Protein AF-A0A177N597-F1 (afdb_monomer_lite)

Sequence (101 aa):
MTHTSAAALAFLHDRGIDLVSLLDRHTRGDWGDVDLDDEQENGLSLVCGGPIVSRFTLSGTDGIRIVTDTLRKTTRISLATEPHALTGHAGHSFGYEALAA

Organism: NCBI:txid702114

Secondary structure (DSSP, 8-state):
-EEE-HHHHHHHHHTT--HHHHHHHHHTT--BS--HHHHHHHHHHHHH---EEEEEEEETTEEEEEEE-TTSS-EEEEETTS-----S-------------

Structure (mmCIF, N/CA/C/O backbone):
data_AF-A0A177N597-F1
#
_entry.id   AF-A0A177N597-F1
#
loop_
_atom_site.group_PDB
_atom_site.id
_atom_site.type_symbol
_atom_site.label_atom_id
_atom_site.label_alt_id
_atom_site.label_comp_id
_atom_site.label_asym_id
_atom_site.label_entity_id
_atom_site.label_seq_id
_atom_site.pdbx_PDB_ins_code
_atom_site.Cartn_x
_atom_site.Cartn_y
_atom_site.Cartn_z
_atom_site.occupancy
_atom_site.B_iso_or_equiv
_atom_site.auth_seq_id
_atom_site.auth_comp_id
_atom_site.auth_asym_id
_atom_site.auth_atom_id
_atom_site.pdbx_PDB_model_num
ATOM 1 N N . MET A 1 1 ? 4.492 -12.952 -0.743 1.00 89.94 1 MET A N 1
ATOM 2 C CA . MET A 1 1 ? 4.159 -13.073 0.689 1.00 89.94 1 MET A CA 1
ATOM 3 C C . MET A 1 1 ? 3.712 -11.715 1.186 1.00 89.94 1 MET A C 1
ATOM 5 O O . MET A 1 1 ? 4.398 -10.735 0.927 1.00 89.94 1 MET A O 1
ATOM 9 N N . THR A 1 2 ? 2.568 -11.653 1.860 1.00 94.44 2 THR A N 1
ATOM 10 C CA . THR A 1 2 ? 1.999 -10.390 2.343 1.00 94.44 2 THR A CA 1
ATOM 11 C C . THR A 1 2 ? 2.162 -10.296 3.855 1.00 94.44 2 THR A C 1
ATOM 13 O O . THR A 1 2 ? 1.819 -11.238 4.566 1.00 94.44 2 THR A O 1
ATOM 16 N N . HIS A 1 3 ? 2.688 -9.173 4.341 1.00 95.00 3 HIS A N 1
ATOM 17 C CA . HIS A 1 3 ? 2.820 -8.870 5.764 1.00 95.00 3 HIS A CA 1
ATOM 18 C C . HIS A 1 3 ? 2.032 -7.615 6.109 1.00 95.00 3 HIS A C 1
ATOM 20 O O . HIS A 1 3 ? 2.334 -6.545 5.588 1.00 95.00 3 HIS A O 1
ATOM 26 N N . THR A 1 4 ? 1.097 -7.729 7.043 1.00 96.44 4 THR A N 1
ATOM 27 C CA . THR A 1 4 ? 0.326 -6.595 7.564 1.00 96.44 4 THR A CA 1
ATOM 28 C C . THR A 1 4 ? 0.739 -6.332 9.006 1.00 96.44 4 THR A C 1
ATOM 30 O O . THR A 1 4 ? 0.790 -7.269 9.805 1.00 96.44 4 THR A O 1
ATOM 33 N N . SER A 1 5 ? 1.067 -5.085 9.352 1.00 95.81 5 SER A N 1
ATOM 34 C CA . SER A 1 5 ? 1.347 -4.723 10.744 1.00 95.81 5 SER A CA 1
ATOM 35 C C . SER A 1 5 ? 0.084 -4.852 11.602 1.00 95.81 5 SER A C 1
ATOM 37 O O . SER A 1 5 ? -1.040 -4.692 11.121 1.00 95.81 5 SER A O 1
ATOM 39 N N . ALA A 1 6 ? 0.261 -5.131 12.895 1.00 96.06 6 ALA A N 1
ATOM 40 C CA . ALA A 1 6 ? -0.864 -5.215 13.825 1.00 96.06 6 ALA A CA 1
ATOM 41 C C . ALA A 1 6 ? -1.626 -3.881 13.914 1.00 96.06 6 ALA A C 1
ATOM 43 O O . ALA A 1 6 ? -2.853 -3.881 13.983 1.00 96.06 6 ALA A O 1
ATOM 44 N N . ALA A 1 7 ? -0.907 -2.755 13.852 1.00 95.38 7 ALA A N 1
ATOM 45 C CA . ALA A 1 7 ? -1.498 -1.424 13.892 1.00 95.38 7 ALA A CA 1
ATOM 46 C C . ALA A 1 7 ? -2.348 -1.139 12.643 1.00 95.38 7 ALA A C 1
ATOM 48 O O . ALA A 1 7 ? -3.487 -0.698 12.773 1.00 95.38 7 ALA A O 1
ATOM 49 N N . ALA A 1 8 ? -1.848 -1.471 11.448 1.00 96.12 8 ALA A N 1
ATOM 50 C CA . ALA A 1 8 ? -2.607 -1.342 10.206 1.00 96.12 8 ALA A CA 1
ATOM 51 C C . ALA A 1 8 ? -3.864 -2.219 10.205 1.00 96.12 8 ALA A C 1
ATOM 53 O O . ALA A 1 8 ? -4.939 -1.761 9.824 1.00 96.12 8 ALA A O 1
ATOM 54 N N . LEU A 1 9 ? -3.745 -3.469 10.666 1.00 96.50 9 LEU A N 1
ATOM 55 C CA . LEU A 1 9 ? -4.883 -4.381 10.749 1.00 96.50 9 LEU A CA 1
ATOM 56 C C . LEU A 1 9 ? -5.960 -3.854 11.707 1.00 96.50 9 LEU A C 1
ATOM 58 O O . LEU A 1 9 ? -7.138 -3.850 11.355 1.00 96.50 9 LEU A O 1
ATOM 62 N N . ALA A 1 10 ? -5.562 -3.376 12.889 1.00 96.25 10 ALA A N 1
ATOM 63 C CA . ALA A 1 10 ? -6.481 -2.788 13.860 1.00 96.25 10 ALA A CA 1
ATOM 64 C C . ALA A 1 10 ? -7.154 -1.519 13.315 1.00 96.25 10 ALA A C 1
ATOM 66 O O . ALA A 1 10 ? -8.368 -1.375 13.433 1.00 96.25 10 ALA A O 1
ATOM 67 N N . PHE A 1 11 ? -6.388 -0.637 12.667 1.00 96.06 11 PHE A N 1
ATOM 68 C CA . PHE A 1 11 ? -6.894 0.597 12.062 1.00 96.06 11 PHE A CA 1
ATOM 69 C C . PHE A 1 11 ? -7.949 0.332 10.981 1.00 96.06 11 PHE A C 1
ATOM 71 O O . PHE A 1 11 ? -8.993 0.986 10.962 1.00 96.06 11 PHE A O 1
ATOM 78 N N . LEU A 1 12 ? -7.687 -0.643 10.104 1.00 96.44 12 LEU A N 1
ATOM 79 C CA . LEU A 1 12 ? -8.610 -1.067 9.050 1.00 96.44 12 LEU A CA 1
ATOM 80 C C . LEU A 1 12 ? -9.884 -1.683 9.631 1.00 96.44 12 LEU A C 1
ATOM 82 O O . LEU A 1 12 ? -10.985 -1.314 9.223 1.00 96.44 12 LEU A O 1
ATOM 86 N N . HIS A 1 13 ? -9.735 -2.575 10.614 1.00 96.44 13 HIS A N 1
ATOM 87 C CA . HIS A 1 13 ? -10.856 -3.237 11.277 1.00 96.44 13 HIS A CA 1
ATOM 88 C C . HIS A 1 13 ? -11.780 -2.238 11.987 1.00 96.44 13 HIS A C 1
ATOM 90 O O . HIS A 1 13 ? -12.990 -2.276 11.784 1.00 96.44 13 HIS A O 1
ATOM 96 N N . ASP A 1 14 ? -11.218 -1.321 12.780 1.00 96.00 14 ASP A N 1
ATOM 97 C CA . ASP A 1 14 ? -11.956 -0.285 13.522 1.00 96.00 14 ASP A CA 1
ATOM 98 C C . ASP A 1 14 ? -12.822 0.603 12.610 1.00 96.00 14 ASP A C 1
ATOM 100 O O . ASP A 1 14 ? -13.888 1.067 13.004 1.00 96.00 14 ASP A O 1
ATOM 104 N N . ARG A 1 15 ? -12.395 0.792 11.357 1.00 94.62 15 ARG A N 1
ATOM 105 C CA . ARG A 1 15 ? -13.080 1.636 10.365 1.00 94.62 15 ARG A CA 1
ATOM 106 C C . ARG A 1 15 ? -13.928 0.858 9.361 1.00 94.62 15 ARG A C 1
ATOM 108 O O . ARG A 1 15 ? -14.532 1.474 8.488 1.00 94.62 15 ARG A O 1
ATOM 115 N N . GLY A 1 16 ? -13.962 -0.473 9.448 1.00 95.81 16 GLY A N 1
ATOM 116 C CA . GLY A 1 16 ? -14.659 -1.317 8.473 1.00 95.81 16 GLY A CA 1
ATOM 117 C C . GLY A 1 16 ? -14.099 -1.192 7.051 1.00 95.81 16 GLY A C 1
ATOM 118 O O . GLY A 1 16 ? -14.845 -1.334 6.084 1.00 95.81 16 GLY A O 1
ATOM 119 N N . ILE A 1 17 ? -12.805 -0.889 6.916 1.00 95.75 17 ILE A N 1
ATOM 120 C CA . ILE A 1 17 ? -12.148 -0.718 5.619 1.00 95.75 17 ILE A CA 1
ATOM 121 C C . ILE A 1 17 ? -11.607 -2.068 5.167 1.00 95.75 17 ILE A C 1
ATOM 123 O O . ILE A 1 17 ? -10.822 -2.711 5.865 1.00 95.75 17 ILE A O 1
ATOM 127 N N . ASP A 1 18 ? -12.010 -2.481 3.971 1.00 95.69 18 ASP A N 1
ATOM 128 C CA . ASP A 1 18 ? -11.538 -3.722 3.379 1.00 95.69 18 ASP A CA 1
ATOM 129 C C . ASP A 1 18 ? -10.106 -3.576 2.846 1.00 95.69 18 ASP A C 1
ATOM 131 O O . ASP A 1 18 ? -9.821 -2.790 1.938 1.00 95.69 18 ASP A O 1
ATOM 135 N N . LEU A 1 19 ? -9.198 -4.382 3.397 1.00 95.62 19 LEU A N 1
ATOM 136 C CA . LEU A 1 19 ? -7.805 -4.417 2.970 1.00 95.62 19 LEU A CA 1
ATOM 137 C C . LEU A 1 19 ? -7.653 -4.898 1.523 1.00 95.62 19 LEU A C 1
ATOM 139 O O . LEU A 1 19 ? -6.753 -4.444 0.814 1.00 95.62 19 LEU A O 1
ATOM 143 N N . VAL A 1 20 ? -8.510 -5.825 1.088 1.00 96.19 20 VAL A N 1
ATOM 144 C CA . VAL A 1 20 ? -8.431 -6.408 -0.257 1.00 96.19 20 VAL A CA 1
ATOM 145 C C . VAL A 1 20 ? -8.696 -5.338 -1.312 1.00 96.19 20 VAL A C 1
ATOM 147 O O . VAL A 1 20 ? -7.976 -5.274 -2.304 1.00 96.19 20 VAL A O 1
ATOM 150 N N . SER A 1 21 ? -9.640 -4.436 -1.055 1.00 96.62 21 SER A N 1
ATOM 151 C CA . SER A 1 21 ? -9.917 -3.282 -1.914 1.00 96.62 21 SER A CA 1
ATOM 152 C C . SER A 1 21 ? -8.705 -2.354 -2.080 1.00 96.62 21 SER A C 1
ATOM 154 O O . SER A 1 21 ? -8.449 -1.867 -3.179 1.00 96.62 21 SER A O 1
ATOM 156 N N . LEU A 1 22 ? -7.909 -2.134 -1.027 1.00 97.25 22 LEU A N 1
ATOM 157 C CA . LEU A 1 22 ? -6.679 -1.331 -1.127 1.00 97.25 22 LEU A CA 1
ATOM 158 C C . LEU A 1 22 ? -5.572 -2.056 -1.906 1.00 97.25 22 LEU A C 1
ATOM 160 O O . LEU A 1 22 ? -4.819 -1.428 -2.650 1.00 97.25 22 LEU A O 1
ATOM 164 N N . LEU A 1 23 ? -5.482 -3.379 -1.763 1.00 96.94 23 LEU A N 1
ATOM 165 C CA . LEU A 1 23 ? -4.560 -4.198 -2.550 1.00 96.94 23 LEU A CA 1
ATOM 166 C C . LEU A 1 23 ? -4.937 -4.220 -4.034 1.00 96.94 23 LEU A C 1
ATOM 168 O O . LEU A 1 23 ? -4.052 -4.100 -4.875 1.00 96.94 23 LEU A O 1
ATOM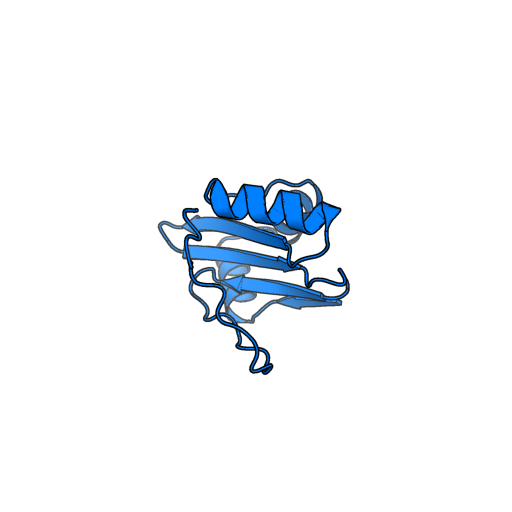 172 N N . ASP A 1 24 ? -6.224 -4.330 -4.364 1.00 97.69 24 ASP A N 1
ATOM 173 C CA . ASP A 1 24 ? -6.699 -4.286 -5.750 1.00 97.69 24 ASP A CA 1
ATOM 174 C C . ASP A 1 24 ? -6.316 -2.956 -6.418 1.00 97.69 24 ASP A C 1
ATO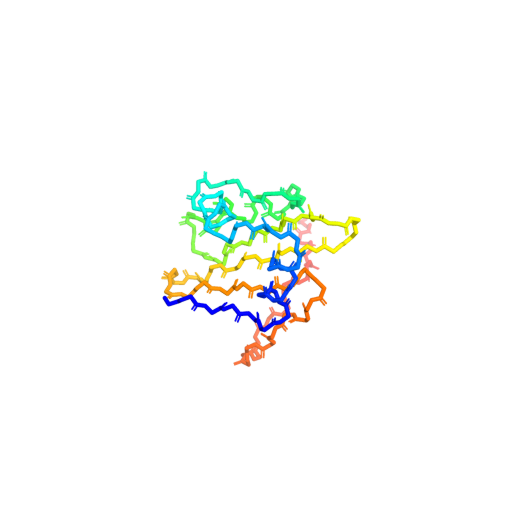M 176 O O . ASP A 1 24 ? -5.705 -2.967 -7.489 1.00 97.69 24 ASP A O 1
ATOM 180 N N . ARG A 1 25 ? -6.538 -1.826 -5.732 1.00 97.62 25 ARG A N 1
ATOM 181 C CA . ARG A 1 25 ? -6.082 -0.496 -6.177 1.00 97.62 25 ARG A CA 1
ATOM 182 C C . ARG A 1 25 ? -4.577 -0.466 -6.450 1.00 97.62 25 ARG A C 1
ATOM 184 O O . ARG A 1 25 ? -4.173 -0.150 -7.568 1.00 97.62 25 ARG A O 1
ATOM 191 N N . HIS A 1 26 ? -3.765 -0.914 -5.489 1.00 97.25 26 HIS A N 1
ATOM 192 C CA . HIS A 1 26 ? -2.310 -1.011 -5.648 1.00 97.25 26 HIS A CA 1
ATOM 193 C C . HIS A 1 26 ? -1.921 -1.847 -6.878 1.00 97.25 26 HIS A C 1
ATOM 195 O O . HIS A 1 26 ? -1.102 -1.432 -7.686 1.00 97.25 26 HIS A O 1
ATOM 201 N N . THR A 1 27 ? -2.533 -3.013 -7.092 1.00 95.06 27 THR A N 1
ATOM 202 C CA . THR A 1 27 ? -2.188 -3.860 -8.252 1.00 95.06 27 THR A CA 1
ATOM 203 C C . THR A 1 27 ? -2.587 -3.266 -9.602 1.00 95.06 27 THR A C 1
ATOM 205 O O . THR A 1 27 ? -2.014 -3.643 -10.623 1.00 95.06 27 THR A O 1
ATOM 208 N N . ARG A 1 28 ? -3.550 -2.338 -9.622 1.00 96.69 28 ARG A N 1
ATOM 209 C CA . ARG A 1 28 ? -4.042 -1.668 -10.835 1.00 96.69 28 ARG A CA 1
ATOM 210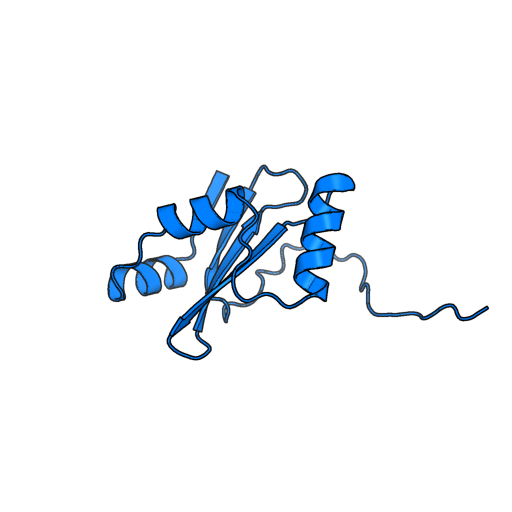 C C . ARG A 1 28 ? -3.312 -0.369 -11.160 1.00 96.69 28 ARG A C 1
ATOM 212 O O . ARG A 1 28 ? -3.625 0.244 -12.175 1.00 96.69 28 ARG A O 1
ATOM 219 N N . GLY A 1 29 ? -2.361 0.045 -10.328 1.00 95.06 29 GLY A N 1
ATOM 220 C CA . GLY A 1 29 ? -1.669 1.317 -10.504 1.00 95.06 29 GLY A CA 1
ATOM 221 C C . GLY A 1 29 ? -2.377 2.515 -9.885 1.00 95.06 29 GLY A C 1
ATOM 222 O O . GLY A 1 29 ? -1.984 3.645 -10.143 1.00 95.06 29 GLY A O 1
ATOM 223 N N . ASP A 1 30 ? -3.406 2.292 -9.068 1.00 96.69 30 ASP A N 1
ATOM 224 C CA . ASP A 1 30 ? -3.976 3.345 -8.235 1.00 96.69 30 ASP A CA 1
ATOM 225 C C . ASP A 1 30 ? -3.148 3.442 -6.951 1.00 96.69 30 ASP A C 1
ATOM 227 O O . ASP A 1 30 ? -3.296 2.652 -6.011 1.00 96.69 30 ASP A O 1
ATOM 231 N N . TRP A 1 31 ? -2.226 4.402 -6.952 1.00 96.25 31 TRP A N 1
ATOM 232 C CA . TRP A 1 31 ? -1.272 4.612 -5.868 1.00 96.25 31 TRP A CA 1
ATOM 233 C C . TRP A 1 31 ? -1.845 5.390 -4.680 1.00 96.25 31 TRP A C 1
ATOM 235 O O . TRP A 1 31 ? -1.196 5.454 -3.631 1.00 96.25 31 TRP A O 1
ATOM 245 N N . GLY A 1 32 ? -3.062 5.920 -4.821 1.00 95.50 32 GLY A N 1
ATOM 246 C CA . GLY A 1 32 ? -3.719 6.763 -3.832 1.00 95.50 32 GLY A CA 1
ATOM 247 C C . GLY A 1 32 ? -3.082 8.149 -3.704 1.00 95.50 32 GLY A C 1
ATOM 248 O O . GLY A 1 32 ? -2.774 8.799 -4.695 1.00 95.50 32 GLY A O 1
ATOM 249 N N . ASP A 1 33 ? -2.919 8.606 -2.467 1.00 94.94 33 ASP A N 1
ATOM 250 C CA . ASP A 1 33 ? -2.439 9.932 -2.074 1.00 94.94 33 ASP A CA 1
ATOM 251 C C . ASP A 1 33 ? -0.899 9.994 -2.039 1.00 94.94 33 ASP A C 1
ATOM 253 O O . ASP A 1 33 ? -0.280 10.268 -1.002 1.00 94.94 33 ASP A O 1
ATOM 257 N N . VAL A 1 34 ? -0.276 9.677 -3.171 1.00 93.25 34 VAL A N 1
ATOM 258 C CA . VAL A 1 34 ? 1.151 9.922 -3.428 1.00 93.25 34 VAL A CA 1
ATOM 259 C C . VAL A 1 34 ? 1.316 11.216 -4.228 1.00 93.25 34 VAL A C 1
ATOM 261 O O . VAL A 1 34 ? 0.369 11.668 -4.873 1.00 93.25 34 VAL A O 1
ATOM 264 N N . ASP A 1 35 ? 2.486 11.849 -4.155 1.00 92.31 35 ASP A N 1
ATOM 265 C CA . ASP A 1 35 ? 2.782 13.003 -5.006 1.00 92.31 35 ASP A CA 1
ATOM 266 C C . ASP A 1 35 ? 3.262 12.568 -6.405 1.00 92.31 35 ASP A C 1
ATOM 268 O O . ASP A 1 35 ? 3.383 11.380 -6.706 1.00 92.31 35 ASP A O 1
ATOM 272 N N . LEU A 1 36 ? 3.481 13.547 -7.288 1.00 93.44 36 LEU A N 1
ATOM 273 C CA . LEU A 1 36 ? 3.878 13.288 -8.675 1.00 93.44 36 LEU A CA 1
ATOM 274 C C . LEU A 1 36 ? 5.258 12.628 -8.787 1.00 93.44 36 LEU A C 1
ATOM 276 O O . LEU A 1 36 ? 5.484 11.869 -9.731 1.00 93.44 36 LEU A O 1
ATOM 280 N N . ASP A 1 37 ? 6.163 12.913 -7.850 1.00 94.50 37 ASP A N 1
ATOM 281 C CA . ASP A 1 37 ? 7.508 12.340 -7.849 1.00 94.50 37 ASP A CA 1
ATOM 282 C C . ASP A 1 37 ? 7.437 10.861 -7.441 1.00 94.50 37 ASP A C 1
ATOM 284 O O . ASP A 1 37 ? 7.974 10.008 -8.150 1.00 94.50 37 ASP A O 1
ATOM 288 N N . ASP A 1 38 ? 6.684 10.537 -6.385 1.00 92.75 38 ASP A N 1
ATOM 289 C CA . ASP A 1 38 ? 6.403 9.162 -5.946 1.00 92.75 38 ASP A CA 1
ATOM 290 C C . ASP A 1 38 ? 5.661 8.360 -7.044 1.00 92.75 38 ASP A C 1
ATOM 292 O O . ASP A 1 38 ? 5.961 7.188 -7.300 1.00 92.75 38 ASP A O 1
ATOM 296 N N . GLU A 1 39 ? 4.687 8.970 -7.730 1.00 94.50 39 GLU A N 1
ATOM 297 C CA . GLU A 1 39 ? 3.982 8.337 -8.854 1.00 94.50 39 GLU A CA 1
ATOM 298 C C . GLU A 1 39 ? 4.930 8.050 -10.030 1.00 94.50 39 GLU A C 1
ATOM 300 O O . GLU A 1 39 ? 4.885 6.964 -10.623 1.00 94.50 39 GLU A O 1
ATOM 305 N N . GLN A 1 40 ? 5.826 8.988 -10.348 1.00 96.25 40 GLN A N 1
ATOM 306 C CA . GLN A 1 40 ? 6.841 8.794 -11.379 1.00 96.25 40 GLN A CA 1
ATOM 307 C C . GLN A 1 40 ? 7.856 7.716 -10.981 1.00 96.25 40 GLN A C 1
ATOM 309 O O . GLN A 1 40 ? 8.221 6.888 -11.823 1.00 96.25 40 GLN A O 1
ATOM 314 N N . GLU A 1 41 ? 8.267 7.663 -9.714 1.00 95.81 41 GLU A N 1
ATOM 315 C CA . GLU A 1 41 ? 9.151 6.621 -9.187 1.00 95.81 41 GLU A CA 1
ATOM 316 C C . GLU A 1 41 ? 8.496 5.236 -9.263 1.00 95.81 41 GLU A C 1
ATOM 318 O O . GLU A 1 41 ? 9.149 4.269 -9.668 1.00 95.81 41 GLU A O 1
ATOM 323 N N . A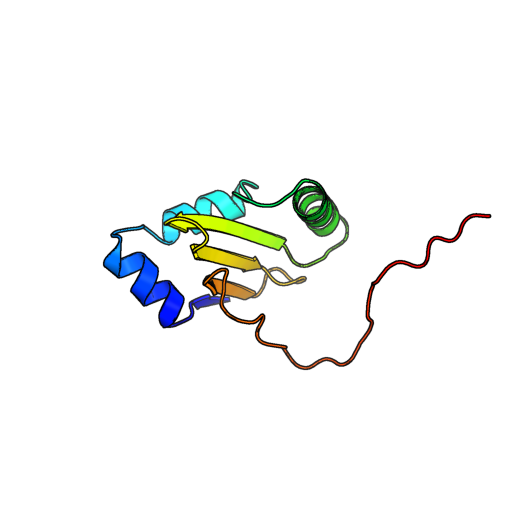SN A 1 42 ? 7.196 5.123 -8.974 1.00 96.50 42 ASN A N 1
ATOM 324 C CA . ASN A 1 42 ? 6.438 3.889 -9.199 1.00 96.50 42 ASN A CA 1
ATOM 325 C C . ASN A 1 42 ? 6.449 3.485 -10.678 1.00 96.50 42 ASN A C 1
ATOM 327 O O . ASN A 1 42 ? 6.691 2.318 -11.002 1.00 96.50 42 ASN A O 1
ATOM 331 N N . GLY A 1 43 ? 6.223 4.444 -11.581 1.00 96.25 43 GLY A N 1
ATOM 332 C CA . GLY A 1 43 ? 6.290 4.230 -13.027 1.00 96.25 43 GLY A CA 1
ATOM 333 C C . GLY A 1 43 ? 7.657 3.714 -13.479 1.00 96.25 43 GLY A C 1
ATOM 334 O O . GLY A 1 43 ? 7.740 2.722 -14.206 1.00 96.25 43 GLY A O 1
ATOM 335 N N . LEU A 1 44 ? 8.739 4.323 -12.993 1.00 96.12 44 LEU A N 1
ATOM 336 C CA . LEU A 1 44 ? 10.103 3.876 -13.272 1.00 96.12 44 LEU A CA 1
ATOM 337 C C . LEU A 1 44 ? 10.367 2.488 -12.678 1.00 96.12 44 LEU A C 1
ATOM 339 O O . LEU A 1 44 ? 10.918 1.620 -13.352 1.00 96.12 44 LEU A O 1
ATOM 343 N N . SER A 1 45 ? 9.915 2.241 -11.452 1.00 95.81 45 SER A N 1
ATOM 344 C CA . SER A 1 45 ? 10.071 0.969 -10.741 1.00 95.81 45 SER A CA 1
ATOM 345 C C . SER A 1 45 ? 9.352 -0.195 -11.421 1.00 95.81 45 SER A C 1
ATOM 347 O O . SER A 1 45 ? 9.790 -1.343 -11.302 1.00 95.81 45 SER A O 1
ATOM 349 N N . LEU A 1 46 ? 8.265 0.070 -12.150 1.00 95.00 46 LEU A N 1
ATOM 350 C CA . LEU A 1 46 ? 7.587 -0.927 -12.983 1.00 95.00 46 LEU A CA 1
ATOM 351 C C . LEU A 1 46 ? 8.436 -1.368 -14.184 1.00 95.00 46 LEU A C 1
ATOM 353 O O . LEU A 1 46 ? 8.338 -2.523 -14.592 1.00 95.00 46 LEU A O 1
ATOM 357 N N . VAL A 1 47 ? 9.272 -0.479 -14.728 1.00 95.00 47 VAL A N 1
ATOM 358 C CA . VAL A 1 47 ? 10.083 -0.738 -15.931 1.00 95.00 47 VAL A CA 1
ATOM 359 C C . VAL A 1 47 ? 11.494 -1.204 -15.578 1.00 95.00 47 VAL A C 1
ATOM 361 O O . VAL A 1 47 ? 11.991 -2.183 -16.129 1.00 95.00 47 VAL A O 1
ATOM 364 N N . CYS A 1 48 ? 12.147 -0.505 -14.656 1.00 93.88 48 CYS A N 1
ATOM 365 C CA . CYS A 1 48 ? 13.558 -0.681 -14.324 1.00 93.88 48 CYS A CA 1
ATOM 366 C C . CYS A 1 48 ? 13.789 -1.590 -13.112 1.00 93.88 48 CYS A C 1
ATOM 368 O O . CYS A 1 48 ? 14.928 -1.959 -12.830 1.00 93.88 48 CYS A O 1
ATOM 370 N N . GLY A 1 49 ? 12.720 -1.976 -12.413 1.00 89.00 49 GLY A N 1
ATOM 371 C CA . GLY A 1 49 ? 12.819 -2.598 -11.102 1.00 89.00 49 GLY A CA 1
ATOM 372 C C . GLY A 1 49 ? 13.068 -1.549 -10.017 1.00 89.00 49 GLY A C 1
ATOM 373 O O . GLY A 1 49 ? 13.799 -0.584 -10.197 1.00 89.00 49 GLY A O 1
ATOM 374 N N . GLY A 1 50 ? 12.410 -1.729 -8.880 1.00 92.88 50 GLY A N 1
ATOM 375 C CA . GLY A 1 50 ? 12.340 -0.743 -7.799 1.00 92.88 50 GLY A CA 1
ATOM 376 C C . GLY A 1 50 ? 11.121 -1.042 -6.928 1.00 92.88 50 GLY A C 1
ATOM 377 O O . GLY A 1 50 ? 10.249 -1.783 -7.391 1.00 92.88 50 GLY A O 1
ATOM 378 N N . PRO A 1 51 ? 11.055 -0.609 -5.662 1.00 95.25 51 PRO A N 1
ATOM 379 C CA . PRO A 1 51 ? 9.863 -0.826 -4.848 1.00 95.25 51 PRO A CA 1
ATOM 380 C C . PRO A 1 51 ? 8.661 -0.072 -5.438 1.00 95.25 51 PRO A C 1
ATOM 382 O O . PRO A 1 51 ? 8.824 0.974 -6.046 1.00 95.25 51 PRO A O 1
ATOM 385 N N . ILE A 1 52 ? 7.453 -0.604 -5.256 1.00 96.94 52 ILE A N 1
ATOM 386 C CA . ILE A 1 52 ? 6.213 0.120 -5.579 1.00 96.94 52 ILE A CA 1
ATOM 387 C C . ILE A 1 52 ? 5.574 0.541 -4.270 1.00 96.94 52 ILE A C 1
ATOM 389 O O . ILE A 1 52 ? 5.388 -0.303 -3.388 1.00 96.94 52 ILE A O 1
ATOM 393 N N . VAL A 1 53 ? 5.211 1.811 -4.152 1.00 96.62 53 VAL A N 1
ATOM 394 C CA . VAL A 1 53 ? 4.647 2.398 -2.939 1.00 96.62 53 VAL A CA 1
ATOM 395 C C . VAL A 1 53 ? 3.272 2.987 -3.234 1.00 96.62 53 VAL A C 1
ATOM 397 O O . VAL A 1 53 ? 3.093 3.771 -4.154 1.00 96.62 53 VAL A O 1
ATOM 400 N N . SER A 1 54 ? 2.285 2.645 -2.416 1.00 97.62 54 SER A N 1
ATOM 401 C CA . SER A 1 54 ? 0.984 3.316 -2.394 1.00 97.62 54 SER A CA 1
ATOM 402 C C . SER A 1 54 ? 0.689 3.851 -1.011 1.00 97.62 54 SER A C 1
ATOM 404 O O . SER A 1 54 ? 1.094 3.256 -0.004 1.00 97.62 54 SER A O 1
ATOM 406 N N . ARG A 1 55 ? -0.046 4.957 -0.963 1.00 96.12 55 ARG A N 1
ATOM 407 C CA . ARG A 1 55 ? -0.513 5.587 0.267 1.00 96.12 55 ARG A CA 1
ATOM 408 C C . ARG A 1 55 ? -2.000 5.872 0.124 1.00 96.12 55 ARG A C 1
ATOM 410 O O . ARG A 1 55 ? -2.415 6.498 -0.831 1.00 96.12 55 ARG A O 1
ATOM 417 N N . PHE A 1 56 ? -2.799 5.424 1.077 1.00 96.56 56 PHE A N 1
ATOM 418 C CA . PHE A 1 56 ? -4.233 5.678 1.113 1.00 96.56 56 PHE A CA 1
ATOM 419 C C . PHE A 1 56 ? -4.560 6.404 2.405 1.00 96.56 56 PHE A C 1
ATOM 421 O O . PHE A 1 56 ? -4.456 5.829 3.490 1.00 96.56 56 PHE A O 1
ATOM 428 N N . THR A 1 57 ? -4.941 7.663 2.287 1.00 94.25 57 THR A N 1
ATOM 429 C CA . THR A 1 57 ? -5.363 8.511 3.392 1.00 94.25 57 THR A CA 1
ATOM 430 C C . THR A 1 57 ? -6.813 8.191 3.715 1.00 94.25 57 THR A C 1
ATOM 432 O O . THR A 1 57 ? -7.694 8.285 2.864 1.00 94.25 57 THR A O 1
ATOM 435 N N . LEU A 1 58 ? -7.066 7.752 4.946 1.00 90.19 58 LEU A N 1
ATOM 436 C CA . LEU A 1 58 ? -8.370 7.205 5.342 1.00 90.19 58 LEU A CA 1
ATOM 437 C C . LEU A 1 58 ? -8.991 7.987 6.505 1.00 90.19 58 LEU A C 1
ATOM 439 O O . LEU A 1 58 ? -10.180 7.846 6.783 1.00 90.19 58 LEU A O 1
ATOM 443 N N . SER A 1 59 ? -8.210 8.812 7.208 1.00 85.00 59 SER A N 1
ATOM 444 C CA . SER A 1 59 ? -8.698 9.709 8.260 1.00 85.00 59 SER A CA 1
ATOM 445 C C . SER A 1 59 ? -7.705 10.850 8.503 1.00 85.00 59 SER A C 1
ATOM 447 O O . SER A 1 59 ? -6.719 10.678 9.218 1.00 85.00 59 SER A O 1
ATOM 449 N N . GLY A 1 60 ? -7.970 12.037 7.953 1.00 83.19 60 GLY A N 1
ATOM 450 C CA . GLY A 1 60 ? -7.104 13.204 8.158 1.00 83.19 60 GLY A CA 1
ATOM 451 C C . GLY A 1 60 ? -5.716 12.992 7.554 1.00 83.19 60 GLY A C 1
ATOM 452 O O . GLY A 1 60 ? -5.599 12.933 6.340 1.00 83.19 60 GLY A O 1
ATOM 453 N N . THR A 1 61 ? -4.678 12.881 8.386 1.00 76.38 61 THR A N 1
ATOM 454 C CA . THR A 1 61 ? -3.300 12.580 7.945 1.00 76.38 61 THR A CA 1
ATOM 455 C C . THR A 1 61 ? -2.900 11.118 8.153 1.00 76.38 61 THR A C 1
ATOM 457 O O . THR A 1 61 ? -1.761 10.756 7.866 1.00 76.38 61 THR A O 1
ATOM 460 N N . ASP A 1 62 ? -3.795 10.288 8.693 1.00 87.31 62 ASP A N 1
ATOM 461 C CA . ASP A 1 62 ? -3.527 8.876 8.952 1.00 87.31 62 ASP A CA 1
ATOM 462 C C . ASP A 1 62 ? -4.150 7.982 7.875 1.00 87.31 62 ASP A C 1
ATOM 464 O O . ASP A 1 62 ? -5.150 8.318 7.221 1.00 87.31 62 ASP A O 1
ATOM 468 N N . GLY A 1 63 ? -3.533 6.828 7.666 1.00 94.94 63 GLY A N 1
ATOM 469 C CA . GLY A 1 63 ? -3.852 5.999 6.520 1.00 94.94 63 GLY A CA 1
ATOM 470 C C . GLY A 1 63 ? -2.992 4.757 6.411 1.00 94.94 63 GLY A C 1
ATOM 471 O O . GLY A 1 63 ? -2.221 4.424 7.308 1.00 94.94 63 GLY A O 1
ATOM 472 N N . ILE A 1 64 ? -3.122 4.076 5.280 1.00 97.12 64 ILE A N 1
ATOM 473 C CA . ILE A 1 64 ? -2.424 2.829 4.995 1.00 97.12 64 ILE A CA 1
ATOM 474 C C . ILE A 1 64 ? -1.371 3.063 3.928 1.00 97.12 64 ILE A C 1
ATOM 476 O O . ILE A 1 64 ? -1.629 3.672 2.895 1.00 97.12 64 ILE A O 1
ATOM 480 N N . ARG A 1 65 ? -0.180 2.533 4.173 1.00 96.50 65 ARG A N 1
ATOM 481 C CA . ARG A 1 65 ? 0.886 2.415 3.191 1.00 96.50 65 ARG A CA 1
ATOM 482 C C . ARG A 1 65 ? 0.993 0.962 2.750 1.00 96.50 65 ARG A C 1
ATOM 484 O O . ARG A 1 65 ? 1.036 0.062 3.589 1.00 96.50 65 ARG A O 1
ATOM 491 N N . ILE A 1 66 ? 1.081 0.746 1.444 1.00 97.38 66 ILE A N 1
ATOM 492 C CA . ILE A 1 66 ? 1.357 -0.560 0.844 1.00 97.38 66 ILE A CA 1
ATOM 493 C C . ILE A 1 66 ? 2.664 -0.452 0.070 1.00 97.38 66 ILE A C 1
ATOM 495 O O . ILE A 1 66 ? 2.821 0.446 -0.750 1.00 97.38 66 ILE A O 1
ATOM 499 N N . VAL A 1 67 ? 3.609 -1.348 0.341 1.00 96.50 67 VAL A N 1
ATOM 500 C CA . VAL A 1 67 ? 4.901 -1.396 -0.347 1.00 96.50 67 VAL A CA 1
ATOM 501 C C . VAL A 1 67 ? 5.125 -2.789 -0.900 1.00 96.50 67 VAL A C 1
ATOM 503 O O . VAL A 1 67 ? 5.163 -3.749 -0.132 1.00 96.50 67 VAL A O 1
ATOM 506 N N . THR A 1 68 ? 5.322 -2.902 -2.207 1.00 96.56 68 THR A N 1
ATOM 507 C CA . THR A 1 68 ? 5.765 -4.144 -2.842 1.00 96.56 68 THR A CA 1
ATOM 508 C C . THR A 1 68 ? 7.256 -4.046 -3.151 1.00 96.56 68 THR A C 1
ATOM 510 O O . THR A 1 68 ? 7.701 -3.095 -3.792 1.00 96.56 68 THR A O 1
ATOM 513 N N . ASP A 1 69 ? 8.041 -5.014 -2.674 1.00 94.44 69 ASP A N 1
ATOM 514 C CA . ASP A 1 69 ? 9.500 -5.022 -2.807 1.00 94.44 69 ASP A CA 1
ATOM 515 C C . ASP A 1 69 ? 9.964 -5.110 -4.267 1.00 94.44 69 ASP A C 1
ATOM 517 O O . ASP A 1 69 ? 9.203 -5.458 -5.172 1.00 94.44 69 ASP A O 1
ATOM 521 N N . THR A 1 70 ? 11.244 -4.815 -4.496 1.00 93.06 70 THR A N 1
ATOM 522 C CA . THR A 1 70 ? 11.871 -4.750 -5.828 1.00 93.06 70 THR A CA 1
ATOM 523 C C . THR A 1 70 ? 11.695 -6.026 -6.649 1.00 93.06 70 THR A C 1
ATOM 525 O O . THR A 1 70 ? 11.574 -5.957 -7.869 1.00 93.06 70 THR A O 1
ATOM 528 N N . LEU A 1 71 ? 11.633 -7.187 -5.990 1.00 92.25 71 LEU A N 1
ATOM 529 C CA . LEU A 1 71 ? 11.451 -8.489 -6.631 1.00 92.25 71 LEU A CA 1
ATOM 530 C C . LEU A 1 71 ? 9.985 -8.925 -6.746 1.00 92.25 71 LEU A C 1
ATOM 532 O O . LEU A 1 71 ? 9.729 -10.032 -7.222 1.00 92.25 71 LEU A O 1
ATOM 536 N N . ARG A 1 72 ? 9.028 -8.100 -6.301 1.00 92.56 72 ARG A N 1
ATOM 537 C CA . ARG A 1 72 ? 7.587 -8.414 -6.254 1.00 92.56 72 ARG A CA 1
ATOM 538 C C . ARG A 1 72 ? 7.270 -9.699 -5.480 1.00 92.56 72 ARG A C 1
ATOM 540 O O . ARG A 1 72 ? 6.277 -10.374 -5.740 1.00 92.56 72 ARG A O 1
ATOM 547 N N . LYS A 1 73 ? 8.124 -10.067 -4.528 1.00 94.12 73 LYS A N 1
ATOM 548 C CA . LYS A 1 73 ? 7.980 -11.260 -3.684 1.00 94.12 73 LYS A CA 1
ATOM 549 C C . LYS A 1 73 ? 7.312 -10.940 -2.363 1.00 94.12 73 LYS A C 1
ATOM 551 O O . LYS A 1 73 ? 6.695 -11.832 -1.775 1.00 94.12 73 LYS A O 1
ATOM 556 N N . THR A 1 74 ? 7.421 -9.704 -1.898 1.00 94.81 74 THR A N 1
ATOM 557 C CA . THR A 1 74 ? 6.943 -9.283 -0.587 1.00 94.81 74 THR A CA 1
ATOM 558 C C . THR A 1 74 ? 6.114 -8.019 -0.709 1.00 94.81 74 THR A C 1
ATOM 560 O O . THR A 1 74 ? 6.589 -7.020 -1.234 1.00 94.81 74 THR A O 1
ATOM 563 N N . THR A 1 75 ? 4.903 -8.050 -0.162 1.00 96.12 75 THR A N 1
ATOM 564 C CA . THR A 1 75 ? 4.054 -6.866 -0.017 1.00 96.12 75 THR A CA 1
ATOM 565 C C . THR A 1 75 ? 3.873 -6.583 1.466 1.00 96.12 75 THR A C 1
ATOM 567 O O . THR A 1 75 ? 3.386 -7.433 2.212 1.00 96.12 75 THR A O 1
ATOM 570 N N . ARG A 1 76 ? 4.297 -5.406 1.917 1.00 96.44 76 ARG A N 1
ATOM 571 C CA . ARG A 1 76 ? 4.147 -4.944 3.296 1.00 96.44 76 ARG A CA 1
ATOM 572 C C . ARG A 1 76 ? 3.036 -3.907 3.376 1.00 96.44 76 ARG A C 1
ATOM 574 O O . ARG A 1 76 ? 2.984 -2.997 2.560 1.00 96.44 76 ARG A O 1
ATOM 581 N N . ILE A 1 77 ? 2.187 -4.040 4.383 1.00 96.88 77 ILE A N 1
ATOM 582 C CA . ILE A 1 77 ? 1.054 -3.164 4.656 1.00 96.88 77 ILE A CA 1
ATOM 583 C C . ILE A 1 77 ? 1.229 -2.631 6.078 1.00 96.88 77 ILE A C 1
ATOM 585 O O . ILE A 1 77 ? 1.381 -3.406 7.026 1.00 96.88 77 ILE A O 1
ATOM 589 N N . SER A 1 78 ? 1.255 -1.314 6.217 1.00 96.62 78 SER A N 1
ATOM 590 C CA . SER A 1 78 ? 1.522 -0.612 7.475 1.00 96.62 78 SER A CA 1
ATOM 591 C C . SER A 1 78 ? 0.703 0.675 7.547 1.00 96.62 78 SER A C 1
ATOM 593 O O . SER A 1 78 ? 0.129 1.098 6.544 1.00 96.62 78 SER A O 1
ATOM 595 N N . LEU A 1 79 ? 0.656 1.330 8.704 1.00 95.38 79 LEU A N 1
ATOM 596 C CA . LEU A 1 79 ? 0.174 2.707 8.766 1.00 95.38 79 LEU A CA 1
ATOM 597 C C . LEU A 1 79 ? 1.113 3.620 7.972 1.00 95.38 79 LEU A C 1
ATOM 599 O O . LEU A 1 79 ? 2.313 3.355 7.845 1.00 95.38 79 LEU A O 1
ATOM 603 N N . ALA A 1 80 ? 0.578 4.718 7.447 1.00 92.12 80 ALA A N 1
ATOM 604 C CA . ALA A 1 80 ? 1.370 5.735 6.760 1.00 92.12 80 ALA A CA 1
ATOM 605 C C . ALA A 1 80 ? 2.394 6.398 7.699 1.00 92.12 80 ALA A C 1
ATOM 607 O O . ALA A 1 80 ? 3.476 6.781 7.244 1.00 92.12 80 ALA A O 1
ATOM 608 N N . THR A 1 81 ? 2.041 6.471 8.985 1.00 90.88 81 THR A N 1
ATOM 609 C CA . THR A 1 81 ? 2.811 7.041 10.098 1.00 90.88 81 THR A CA 1
ATOM 610 C C . THR A 1 81 ? 3.775 6.051 10.753 1.00 90.88 81 THR A C 1
ATOM 612 O O . THR A 1 81 ? 4.663 6.471 11.495 1.00 90.88 81 THR A O 1
ATOM 615 N N . GLU A 1 82 ? 3.639 4.745 10.489 1.00 89.06 82 GLU A N 1
ATOM 616 C CA . GLU A 1 82 ? 4.602 3.765 10.986 1.00 89.06 82 GLU A CA 1
ATOM 617 C C . GLU A 1 82 ? 5.972 4.023 10.342 1.00 89.06 82 GLU A C 1
ATOM 619 O O . GLU A 1 82 ? 6.052 4.271 9.132 1.00 89.06 82 GLU A O 1
ATOM 624 N N . PRO A 1 83 ? 7.069 3.946 11.120 1.00 78.75 83 PRO A N 1
ATOM 625 C CA . PRO A 1 83 ? 8.393 4.067 10.548 1.00 78.75 83 PRO A CA 1
ATOM 626 C C . PRO A 1 83 ? 8.568 2.973 9.502 1.00 78.75 83 PRO A C 1
ATOM 628 O O . PRO A 1 83 ? 8.189 1.814 9.711 1.00 78.75 83 PRO A O 1
ATOM 631 N N . HIS A 1 84 ? 9.185 3.339 8.382 1.00 68.56 84 HIS A N 1
ATOM 632 C CA . HIS A 1 84 ? 9.727 2.360 7.459 1.00 68.56 84 HIS A CA 1
ATOM 633 C C . HIS A 1 84 ? 10.615 1.441 8.286 1.00 68.56 84 HIS A C 1
ATOM 635 O O . HIS A 1 84 ? 11.633 1.891 8.811 1.00 68.56 84 HIS A O 1
ATOM 641 N N . ALA A 1 85 ? 10.193 0.192 8.492 1.00 54.38 85 ALA A N 1
ATOM 642 C CA . ALA A 1 85 ? 11.023 -0.777 9.181 1.00 54.38 85 ALA A CA 1
ATOM 643 C C . ALA A 1 85 ? 12.312 -0.856 8.364 1.00 54.38 85 ALA A C 1
ATOM 645 O O . ALA A 1 85 ? 12.288 -1.394 7.255 1.00 54.38 85 ALA A O 1
ATOM 646 N N . LEU A 1 86 ? 13.376 -0.220 8.870 1.00 39.62 86 LEU A N 1
ATOM 647 C CA . LE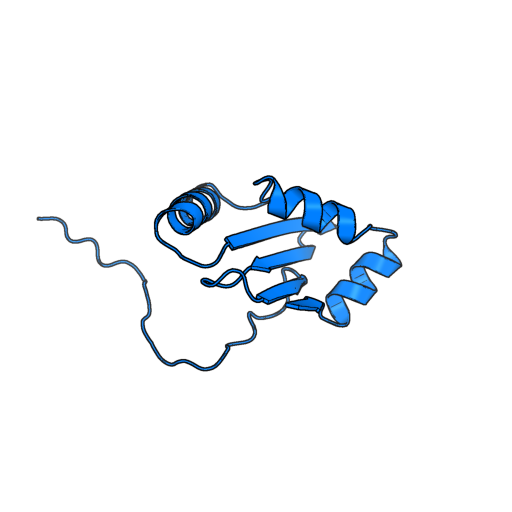U A 1 86 ? 14.697 -0.182 8.263 1.00 39.62 86 LEU A CA 1
ATOM 648 C C . LEU A 1 86 ? 15.130 -1.636 8.140 1.00 39.62 86 LEU A C 1
ATOM 650 O O . LEU A 1 86 ? 15.637 -2.240 9.083 1.00 39.62 86 LEU A O 1
ATOM 654 N N . THR A 1 87 ? 14.830 -2.242 6.997 1.00 42.00 87 THR A N 1
ATOM 655 C CA . THR A 1 87 ? 15.326 -3.568 6.682 1.00 42.00 87 THR A CA 1
ATOM 656 C C . THR A 1 87 ? 16.800 -3.342 6.442 1.00 42.00 87 THR A C 1
ATOM 658 O O . THR A 1 87 ? 17.167 -2.661 5.490 1.00 42.00 87 THR A O 1
ATOM 661 N N . GLY A 1 88 ? 17.620 -3.792 7.391 1.00 43.16 88 GLY A N 1
ATOM 662 C CA . GLY A 1 88 ? 19.052 -3.557 7.406 1.00 43.16 88 GLY A CA 1
ATOM 663 C C . GLY A 1 88 ? 19.696 -3.897 6.067 1.00 43.16 88 GLY A C 1
ATOM 664 O O . GLY A 1 88 ? 19.954 -5.057 5.765 1.00 43.16 88 GLY A O 1
ATOM 665 N N . HIS A 1 89 ? 20.002 -2.859 5.303 1.00 38.19 89 HIS A N 1
ATOM 666 C CA . HIS A 1 89 ? 21.141 -2.807 4.413 1.00 38.19 89 HIS A CA 1
ATOM 667 C C . HIS A 1 89 ? 21.647 -1.368 4.454 1.00 38.19 89 HIS A C 1
ATOM 669 O O . HIS A 1 89 ? 20.973 -0.441 4.011 1.00 38.19 89 HIS A O 1
ATOM 675 N N . ALA A 1 90 ? 22.818 -1.170 5.057 1.00 45.53 90 ALA A N 1
ATOM 676 C CA . ALA A 1 90 ? 23.592 0.031 4.809 1.00 45.53 90 ALA A CA 1
ATOM 677 C C . ALA A 1 90 ? 23.857 0.098 3.299 1.00 45.53 90 ALA A C 1
ATOM 679 O O . ALA A 1 90 ? 24.427 -0.839 2.748 1.00 45.53 90 ALA A O 1
ATOM 680 N N . GLY A 1 91 ? 23.429 1.165 2.628 1.00 40.91 91 GLY A N 1
ATOM 681 C CA . GLY A 1 91 ? 23.708 1.319 1.206 1.00 40.91 91 GLY A CA 1
ATOM 682 C C . GLY A 1 91 ? 22.915 2.436 0.549 1.00 40.91 91 GLY A C 1
ATOM 683 O O . GLY A 1 91 ? 21.829 2.204 0.044 1.00 40.91 91 GLY A O 1
ATOM 684 N N . HIS A 1 92 ? 23.540 3.611 0.517 1.00 37.00 92 HIS A N 1
ATOM 685 C CA . HIS A 1 92 ? 23.266 4.734 -0.379 1.00 37.00 92 HIS A CA 1
ATOM 686 C C . HIS A 1 92 ? 21.967 5.518 -0.155 1.00 37.00 92 HIS A C 1
ATOM 688 O O . HIS A 1 92 ? 20.920 5.280 -0.744 1.00 37.00 92 HIS A O 1
ATOM 694 N N . SER A 1 93 ? 22.140 6.575 0.643 1.00 38.81 93 SER A N 1
ATOM 695 C CA . SER A 1 93 ? 21.541 7.885 0.402 1.00 38.81 93 SER A CA 1
ATOM 696 C C . SER A 1 93 ? 21.504 8.193 -1.100 1.00 38.81 93 SER A C 1
ATOM 698 O O . SER A 1 93 ? 22.540 8.504 -1.683 1.00 38.81 93 SER A O 1
ATOM 700 N N . PHE A 1 94 ? 20.329 8.136 -1.717 1.00 38.06 94 PHE A N 1
ATOM 701 C CA . PHE A 1 94 ? 20.055 8.919 -2.917 1.00 38.06 94 PHE A CA 1
ATOM 702 C C . PHE A 1 94 ? 19.342 10.188 -2.466 1.00 38.06 94 PHE A C 1
ATOM 704 O O . PHE A 1 94 ? 18.123 10.257 -2.366 1.00 38.06 94 PHE A O 1
ATOM 711 N N . GLY A 1 95 ? 20.157 11.176 -2.113 1.00 33.19 95 GLY A N 1
ATOM 712 C CA . GLY A 1 95 ? 19.754 12.560 -1.945 1.00 33.19 95 GLY A CA 1
ATOM 713 C C . GLY A 1 95 ? 20.619 13.391 -2.881 1.00 33.19 95 GLY A C 1
ATOM 714 O O . GLY A 1 95 ? 21.801 13.551 -2.612 1.00 33.19 95 GLY A O 1
ATOM 715 N N . TYR A 1 96 ? 20.024 13.810 -3.999 1.00 42.12 96 TYR A N 1
ATOM 716 C CA . TYR A 1 96 ? 20.379 14.965 -4.829 1.00 42.12 96 TYR A CA 1
ATOM 717 C C . TYR A 1 96 ? 21.871 15.390 -4.862 1.00 42.12 96 TYR A C 1
ATOM 719 O O . TYR A 1 96 ? 22.323 16.216 -4.082 1.00 42.12 96 TYR A O 1
ATOM 727 N N . GLU A 1 97 ? 22.624 14.966 -5.878 1.00 32.38 97 GLU A N 1
ATOM 728 C CA . GLU A 1 97 ? 23.647 15.854 -6.446 1.00 32.38 97 GLU A CA 1
ATOM 729 C C . GLU A 1 97 ? 23.241 16.182 -7.877 1.00 32.38 97 GLU A C 1
ATOM 731 O O . GLU A 1 97 ? 23.316 15.364 -8.794 1.00 32.38 97 GLU A O 1
ATOM 736 N N . ALA A 1 98 ? 22.739 17.405 -8.032 1.00 36.88 98 ALA A N 1
ATOM 737 C CA . ALA A 1 98 ? 22.572 18.056 -9.311 1.00 36.88 98 ALA A CA 1
ATOM 738 C C . ALA A 1 98 ? 23.953 18.209 -9.967 1.00 36.88 98 ALA A C 1
ATOM 740 O O . ALA A 1 98 ? 24.699 19.137 -9.661 1.00 36.88 98 ALA A O 1
ATOM 741 N N . LEU A 1 99 ? 24.287 17.309 -10.891 1.00 34.19 99 LEU A N 1
ATOM 742 C CA . LEU A 1 99 ? 25.322 17.558 -11.890 1.00 34.19 99 LEU A CA 1
ATOM 743 C C . LEU A 1 99 ? 24.739 18.505 -12.945 1.00 34.19 99 LEU A C 1
ATOM 745 O O . LEU A 1 99 ? 24.196 18.076 -13.961 1.00 34.19 99 LEU A O 1
ATOM 749 N N . ALA A 1 100 ? 24.832 19.806 -12.672 1.00 32.78 100 ALA A N 1
ATOM 750 C CA . ALA A 1 100 ? 24.855 20.808 -13.726 1.00 32.78 100 ALA A CA 1
ATOM 751 C C . ALA A 1 100 ? 26.253 20.776 -14.361 1.00 32.78 100 ALA A C 1
ATOM 753 O O . ALA A 1 100 ? 27.257 20.966 -13.671 1.00 32.78 100 ALA A O 1
ATOM 754 N N . ALA A 1 101 ? 26.281 20.449 -15.652 1.00 38.12 101 ALA A N 1
ATOM 755 C CA . ALA A 1 101 ? 27.438 20.576 -16.531 1.00 38.12 101 ALA A CA 1
ATOM 756 C C . ALA A 1 101 ? 27.777 22.047 -16.818 1.00 38.12 101 ALA A C 1
ATOM 758 O O . ALA A 1 101 ? 26.852 22.892 -16.741 1.00 38.12 101 ALA A O 1
#

Foldseek 3Di:
DEAEDPQQVVVCVVVVHDPVVVVVCQVVLNQAPDDPVLSVQQVCCVPVFAKRWHWHDDDDNKTKIWIQ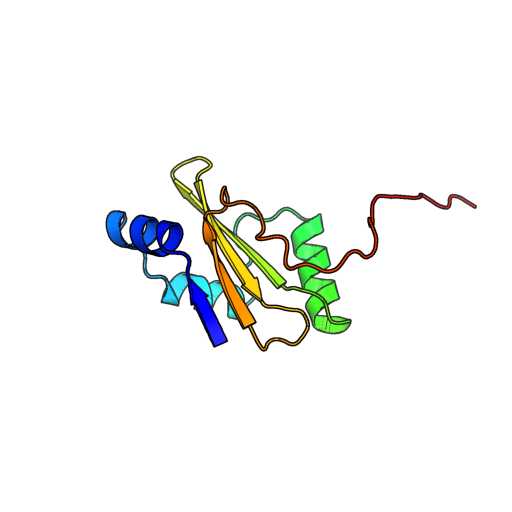HRVSPYIYIYIPPDPPPPPDDPDDDPDDDPPDD

pLDDT: mean 84.86, std 21.07, range [32.38, 97.69]

Radius of gyration: 14.7 Å; chains: 1; bounding box: 42×34×30 Å